Protein AF-A0A1C5R276-F1 (afdb_monomer_lite)

Secondary structure (DSSP, 8-state):
----EEEESTTS-SS--TTS---HHHHHHHHHHHHHHHHHHHHHTT-EEEEEE--TTT-SS--SHHHHHHHHHHHT-TTEEEEE-HHHHHHH-S-HHHHHHHHGGGEEE------S-----

Foldseek 3Di:
DLAAEDEDQQLDDPQDDPPDDDDLVVSLVVSLVVLLVVLVVSVVSNHAYANEAAAPNRDDHHQALVSQVVSQVSSPHLRYAHEYEPVSCVHRPPDSVVSCVVRVVRYPDYPDDDDPDDDDD

Structure (mmCIF, N/CA/C/O backbone):
data_AF-A0A1C5R276-F1
#
_entry.id   AF-A0A1C5R276-F1
#
loop_
_atom_site.group_PDB
_atom_site.id
_atom_site.type_symbol
_atom_site.label_atom_id
_atom_site.label_alt_id
_atom_site.label_comp_id
_atom_site.label_asym_id
_atom_site.label_entity_id
_atom_site.label_seq_id
_atom_site.pdbx_PDB_ins_code
_atom_site.Cartn_x
_atom_site.Cartn_y
_atom_site.Cartn_z
_atom_site.occupancy
_atom_site.B_iso_or_equiv
_atom_site.auth_seq_id
_atom_site.auth_comp_id
_atom_site.auth_asym_id
_atom_site.auth_atom_id
_atom_site.pdbx_PDB_model_num
ATOM 1 N N . MET A 1 1 ? -17.891 -16.646 13.443 1.00 60.53 1 MET A N 1
ATOM 2 C CA . MET A 1 1 ? -16.466 -16.246 13.494 1.00 60.53 1 MET A CA 1
ATOM 3 C C . MET A 1 1 ? -16.422 -14.725 13.401 1.00 60.53 1 MET A C 1
ATOM 5 O O . MET A 1 1 ? -17.119 -14.197 12.547 1.00 60.53 1 MET A O 1
ATOM 9 N N . ASN A 1 2 ? -15.706 -14.030 14.290 1.00 87.62 2 ASN A N 1
ATOM 10 C CA . ASN A 1 2 ? -15.606 -12.562 14.303 1.00 87.62 2 ASN A CA 1
ATOM 11 C C . ASN A 1 2 ? -14.229 -12.148 13.757 1.00 87.62 2 ASN A C 1
ATOM 13 O O . ASN A 1 2 ? -13.270 -12.051 14.519 1.00 87.62 2 ASN A O 1
ATOM 17 N N . ILE A 1 3 ? -14.108 -12.026 12.432 1.00 91.56 3 ILE A N 1
ATOM 18 C CA . ILE A 1 3 ? -12.838 -11.713 11.759 1.00 91.56 3 ILE A CA 1
ATOM 19 C C . ILE A 1 3 ? -12.663 -10.195 11.707 1.00 91.56 3 ILE A C 1
ATOM 21 O O . ILE A 1 3 ? -13.559 -9.484 11.264 1.00 91.56 3 ILE A O 1
ATOM 25 N N . LYS A 1 4 ? -11.497 -9.717 12.152 1.00 92.62 4 LYS A N 1
ATOM 26 C CA . LYS A 1 4 ? -11.187 -8.285 12.305 1.00 92.62 4 LYS A CA 1
ATOM 27 C C . LYS A 1 4 ? -10.006 -7.806 11.461 1.00 92.62 4 LYS A C 1
ATOM 29 O O . LYS A 1 4 ? -9.714 -6.617 11.425 1.00 92.62 4 LYS A O 1
ATOM 34 N N . PHE A 1 5 ? -9.358 -8.720 10.746 1.00 93.06 5 PHE A N 1
ATOM 35 C CA . PHE A 1 5 ? -8.245 -8.420 9.857 1.00 93.06 5 PHE A CA 1
ATOM 36 C C . PHE A 1 5 ? -8.408 -9.178 8.540 1.00 93.06 5 PHE A C 1
ATOM 38 O O . PHE A 1 5 ? -8.622 -10.391 8.548 1.00 93.06 5 PHE A O 1
ATOM 45 N N . LEU A 1 6 ? -8.289 -8.465 7.422 1.00 94.00 6 LEU A N 1
ATOM 46 C CA . LEU A 1 6 ? -8.256 -9.025 6.075 1.00 94.00 6 LEU A CA 1
ATOM 47 C C . LEU A 1 6 ? -6.952 -8.592 5.404 1.00 94.00 6 LEU A C 1
ATOM 49 O O . LEU A 1 6 ? -6.691 -7.399 5.290 1.00 94.00 6 LEU A O 1
ATOM 53 N N . GLY A 1 7 ? -6.141 -9.550 4.964 1.00 94.69 7 GLY A N 1
ATOM 54 C CA . GLY A 1 7 ? -4.830 -9.297 4.368 1.00 94.69 7 GLY A CA 1
ATOM 55 C C . GLY A 1 7 ? -4.708 -9.839 2.947 1.00 94.69 7 GLY A C 1
ATOM 56 O O . GLY A 1 7 ? -5.394 -10.799 2.597 1.00 94.69 7 GLY A O 1
ATOM 57 N N . GLY A 1 8 ? -3.831 -9.225 2.152 1.00 94.94 8 GLY A N 1
ATOM 58 C CA . GLY A 1 8 ? -3.431 -9.716 0.832 1.00 94.94 8 GLY A CA 1
ATOM 59 C C . GLY A 1 8 ? -3.200 -8.601 -0.188 1.00 94.94 8 GLY A C 1
ATOM 60 O O . GLY A 1 8 ? -3.134 -7.415 0.152 1.00 94.94 8 GLY A O 1
ATOM 61 N N . ALA A 1 9 ? -3.158 -8.972 -1.469 1.00 95.94 9 ALA A N 1
ATOM 62 C CA . ALA A 1 9 ? -3.075 -8.060 -2.616 1.00 95.94 9 ALA A CA 1
ATOM 63 C C . ALA A 1 9 ? -4.390 -7.291 -2.890 1.00 95.94 9 ALA A C 1
ATOM 65 O O . ALA A 1 9 ? -4.825 -7.169 -4.034 1.00 95.94 9 ALA A O 1
ATOM 66 N N . LEU A 1 10 ? -5.047 -6.775 -1.846 1.00 96.50 10 LEU A N 1
ATOM 67 C CA . LEU A 1 10 ? -6.405 -6.207 -1.891 1.00 96.50 10 LEU A CA 1
ATOM 68 C C . LEU A 1 10 ? -6.541 -4.978 -2.808 1.00 96.50 10 LEU A C 1
ATOM 70 O O . LEU A 1 10 ? -7.637 -4.638 -3.244 1.00 96.50 10 LEU A O 1
ATOM 74 N N . TYR A 1 11 ? -5.425 -4.311 -3.100 1.00 96.06 11 TYR A N 1
ATOM 75 C CA . TYR A 1 11 ? -5.323 -3.177 -4.021 1.00 96.06 11 TYR A CA 1
ATOM 76 C C . TYR A 1 11 ? -5.327 -3.591 -5.502 1.00 96.06 11 TYR A C 1
ATOM 78 O O . TYR A 1 11 ? -5.363 -2.724 -6.374 1.00 96.06 11 TYR A O 1
ATOM 86 N N . SER A 1 12 ? -5.272 -4.891 -5.796 1.00 94.56 12 SER A N 1
ATOM 87 C CA . SER A 1 12 ? -5.251 -5.439 -7.151 1.00 94.56 12 SER A CA 1
ATOM 88 C C . SER A 1 12 ? -5.952 -6.807 -7.195 1.00 94.56 12 SER A C 1
ATOM 90 O O . SER A 1 12 ? -7.064 -6.943 -6.687 1.00 94.56 12 SER A O 1
ATOM 92 N N . TYR A 1 13 ? -5.336 -7.804 -7.828 1.00 94.69 13 TYR A N 1
ATOM 93 C CA . TYR A 1 13 ? -5.811 -9.179 -7.907 1.00 94.69 13 TYR A CA 1
ATOM 94 C C . TYR A 1 13 ? -4.617 -10.140 -7.953 1.00 94.69 13 TYR A C 1
ATOM 96 O O . TYR A 1 13 ? -3.492 -9.732 -8.240 1.00 94.69 13 TYR A O 1
ATOM 104 N N . TRP A 1 14 ? -4.868 -11.418 -7.678 1.00 94.44 14 TRP A N 1
ATOM 105 C CA . TRP A 1 14 ? -3.862 -12.476 -7.740 1.00 94.44 14 TRP A CA 1
ATOM 106 C C . TRP A 1 14 ? -4.519 -13.788 -8.211 1.00 94.44 14 TRP A C 1
ATOM 108 O O . TRP A 1 14 ? -5.637 -14.075 -7.769 1.00 94.44 14 TRP A O 1
ATOM 118 N N . PRO A 1 15 ? -3.869 -14.592 -9.076 1.00 94.12 15 PRO A N 1
ATOM 119 C CA . PRO A 1 15 ? -2.561 -14.358 -9.695 1.00 94.12 15 PRO A CA 1
ATOM 120 C C . PRO A 1 15 ? -2.617 -13.294 -10.799 1.00 94.12 15 PRO A C 1
ATOM 122 O O . PRO A 1 15 ? -3.622 -13.158 -11.495 1.00 94.12 15 PRO A O 1
ATOM 125 N N . LEU A 1 16 ? -1.526 -12.544 -10.955 1.00 91.00 16 LEU A N 1
ATOM 126 C CA . LEU A 1 16 ? -1.384 -11.512 -11.979 1.00 91.00 16 LEU A CA 1
ATOM 127 C C . LEU A 1 16 ? -1.023 -12.132 -13.341 1.00 91.00 16 LEU A C 1
ATOM 129 O O . LEU A 1 16 ? -0.089 -12.928 -13.431 1.00 91.00 16 LEU A O 1
ATOM 133 N N . ASP A 1 17 ? -1.694 -11.712 -14.417 1.00 91.44 17 ASP A N 1
ATOM 134 C CA . ASP A 1 17 ? -1.234 -12.020 -15.777 1.00 91.44 17 ASP A CA 1
ATOM 135 C C . ASP A 1 17 ? -0.141 -11.032 -16.204 1.00 91.44 17 ASP A C 1
ATOM 137 O O . ASP A 1 17 ? -0.383 -9.840 -16.418 1.00 91.44 17 ASP A O 1
ATOM 141 N N . MET A 1 18 ? 1.078 -11.545 -16.345 1.00 83.75 18 MET A N 1
ATOM 142 C CA . MET A 1 18 ? 2.262 -10.757 -16.689 1.00 83.75 18 MET A CA 1
ATOM 143 C C . MET A 1 18 ? 2.307 -10.318 -18.159 1.00 83.75 18 MET A C 1
ATOM 145 O O . MET A 1 18 ? 3.146 -9.485 -18.506 1.00 83.75 18 MET A O 1
ATOM 149 N N . ASN A 1 19 ? 1.420 -10.847 -19.010 1.00 90.31 19 ASN A N 1
ATOM 150 C CA . ASN A 1 19 ? 1.364 -10.515 -20.435 1.00 90.31 19 ASN A CA 1
ATOM 151 C C . ASN A 1 19 ? 0.434 -9.337 -20.746 1.00 90.31 19 ASN A C 1
ATOM 153 O O . ASN A 1 19 ? 0.471 -8.802 -21.855 1.00 90.31 19 ASN A O 1
ATOM 157 N N . MET A 1 20 ? -0.407 -8.924 -19.795 1.00 88.00 20 MET A N 1
ATOM 158 C CA . MET A 1 20 ? -1.304 -7.792 -20.006 1.00 88.00 20 MET A CA 1
ATOM 159 C C . MET A 1 20 ? -0.545 -6.453 -19.982 1.00 88.00 20 MET A C 1
ATOM 161 O O . MET A 1 20 ? 0.455 -6.315 -19.270 1.00 88.00 20 MET A O 1
ATOM 165 N N . PRO A 1 21 ? -1.016 -5.430 -20.723 1.00 90.06 21 PRO A N 1
ATOM 166 C CA . PRO A 1 21 ? -0.518 -4.067 -20.578 1.00 90.06 21 PRO A CA 1
ATOM 167 C C . PRO A 1 21 ? -0.670 -3.588 -19.131 1.00 90.06 21 PRO A C 1
ATOM 169 O O . PRO A 1 21 ? -1.714 -3.782 -18.512 1.00 90.06 21 PRO A O 1
ATOM 172 N N . ARG A 1 22 ? 0.371 -2.945 -18.594 1.00 91.44 22 ARG A N 1
ATOM 173 C CA . ARG A 1 22 ? 0.412 -2.468 -17.204 1.00 91.44 22 ARG A CA 1
ATOM 174 C C . ARG A 1 22 ? 0.647 -0.969 -17.180 1.00 91.44 22 ARG A C 1
ATOM 176 O O . ARG A 1 22 ? 1.594 -0.496 -17.807 1.00 91.44 22 ARG A O 1
ATOM 183 N N . ASN A 1 23 ? -0.159 -0.240 -16.412 1.00 95.38 23 ASN A N 1
ATOM 184 C CA . ASN A 1 23 ? 0.068 1.175 -16.148 1.00 95.38 23 ASN A CA 1
ATOM 185 C C . ASN A 1 23 ? 0.112 1.406 -14.639 1.00 95.38 23 ASN A C 1
ATOM 187 O O . ASN A 1 23 ? -0.860 1.835 -14.022 1.00 95.38 23 ASN A O 1
ATOM 191 N N . LYS A 1 24 ? 1.289 1.152 -14.051 1.00 95.31 24 LYS A N 1
ATOM 192 C CA . LYS A 1 24 ? 1.519 1.238 -12.601 1.00 95.31 24 LYS A CA 1
ATOM 193 C C . LYS A 1 24 ? 0.930 2.502 -11.979 1.00 95.31 24 LYS A C 1
ATOM 195 O O . LYS A 1 24 ? 0.287 2.416 -10.940 1.00 95.31 24 LYS A O 1
ATOM 200 N N . LYS A 1 25 ? 1.130 3.662 -12.609 1.00 96.50 25 LYS A N 1
ATOM 201 C CA . LYS A 1 25 ? 0.664 4.942 -12.071 1.00 96.50 25 LYS A CA 1
ATOM 202 C C . LYS A 1 25 ? -0.864 4.995 -11.995 1.00 96.50 25 LYS A C 1
ATOM 204 O O . LYS A 1 25 ? -1.408 5.228 -10.920 1.00 96.50 25 LYS A O 1
ATOM 209 N N . GLU A 1 26 ? -1.544 4.747 -13.112 1.00 97.25 26 GLU A N 1
ATOM 210 C CA . GLU A 1 26 ? -3.012 4.791 -13.169 1.00 97.25 26 GLU A CA 1
ATOM 211 C C . GLU A 1 26 ? -3.654 3.707 -12.300 1.00 97.25 26 GLU A C 1
ATOM 213 O O . GLU A 1 26 ? -4.668 3.946 -11.640 1.00 97.25 26 GLU A O 1
ATOM 218 N N . ASP A 1 27 ? -3.055 2.518 -12.265 1.00 97.12 27 ASP A N 1
ATOM 219 C CA . ASP A 1 27 ? -3.548 1.403 -11.466 1.00 97.12 27 ASP A CA 1
ATOM 220 C C . ASP A 1 27 ? -3.417 1.687 -9.966 1.00 97.12 27 ASP A C 1
ATOM 222 O O . ASP A 1 27 ? -4.364 1.445 -9.215 1.00 97.12 27 ASP A O 1
ATOM 226 N N . VAL A 1 28 ? -2.306 2.291 -9.528 1.00 97.94 28 VAL A N 1
ATOM 227 C CA . VAL A 1 28 ? -2.125 2.731 -8.136 1.00 97.94 28 VAL A CA 1
ATOM 228 C C . VAL A 1 28 ? -3.118 3.837 -7.773 1.00 97.94 28 VAL A C 1
ATOM 230 O O . VAL A 1 28 ? -3.764 3.751 -6.729 1.00 97.94 28 VAL A O 1
ATOM 233 N N . GLU A 1 29 ? -3.314 4.839 -8.632 1.00 98.12 29 GLU A N 1
ATOM 234 C CA . GLU A 1 29 ? -4.294 5.913 -8.401 1.00 98.12 29 GLU A CA 1
ATOM 235 C C . GLU A 1 29 ? -5.725 5.362 -8.269 1.00 98.12 29 GLU A C 1
ATOM 237 O O . GLU A 1 29 ? -6.478 5.736 -7.358 1.00 98.12 29 GLU A O 1
ATOM 242 N N . ARG A 1 30 ? -6.094 4.413 -9.137 1.00 98.12 30 ARG A N 1
ATOM 243 C CA . ARG A 1 30 ? -7.380 3.707 -9.084 1.00 98.12 30 ARG A CA 1
ATOM 244 C C . ARG A 1 30 ? -7.520 2.882 -7.806 1.00 98.12 30 ARG A C 1
ATOM 246 O O . ARG A 1 30 ? -8.576 2.930 -7.168 1.00 98.12 30 ARG A O 1
ATOM 253 N N . ALA A 1 31 ? -6.473 2.169 -7.402 1.00 98.06 31 ALA A N 1
ATOM 254 C CA . ALA A 1 31 ? -6.469 1.391 -6.173 1.00 98.06 31 ALA A CA 1
ATOM 255 C C . ALA A 1 31 ? -6.623 2.273 -4.926 1.00 98.06 31 ALA A C 1
ATOM 257 O O . ALA A 1 31 ? -7.462 1.968 -4.082 1.00 98.06 31 ALA A O 1
ATOM 258 N N . ILE A 1 32 ? -5.921 3.409 -4.840 1.00 98.44 32 ILE A N 1
ATOM 259 C CA . ILE A 1 32 ? -6.068 4.376 -3.736 1.00 98.44 32 ILE A CA 1
ATOM 260 C C . ILE A 1 32 ? -7.517 4.866 -3.636 1.00 98.44 32 ILE A C 1
ATOM 262 O O . ILE A 1 32 ? -8.108 4.865 -2.552 1.00 98.44 32 ILE A O 1
ATOM 266 N N . LYS A 1 33 ? -8.122 5.247 -4.770 1.00 98.38 33 LYS A N 1
ATOM 267 C CA . LYS A 1 33 ? -9.523 5.692 -4.825 1.00 98.38 33 LYS A CA 1
ATOM 268 C C . LYS A 1 33 ? -10.480 4.614 -4.309 1.00 98.38 33 LYS A C 1
ATOM 270 O O . LYS A 1 33 ? -11.392 4.920 -3.537 1.00 98.38 33 LYS A O 1
ATOM 275 N N . ASN A 1 34 ? -10.276 3.366 -4.722 1.00 98.00 34 ASN A N 1
ATOM 276 C CA . ASN A 1 34 ? -11.120 2.244 -4.319 1.00 98.00 34 ASN A CA 1
ATOM 277 C C . ASN A 1 34 ? -10.927 1.881 -2.844 1.00 98.00 34 ASN A C 1
ATOM 279 O O . ASN A 1 34 ? -11.916 1.706 -2.134 1.00 98.00 34 ASN A O 1
ATOM 283 N N . MET A 1 35 ? -9.685 1.849 -2.357 1.00 97.75 35 MET A N 1
ATOM 284 C CA . MET A 1 35 ? -9.383 1.574 -0.951 1.00 97.75 35 MET A CA 1
ATOM 285 C C . MET A 1 35 ? -9.947 2.651 -0.025 1.00 97.75 35 MET A C 1
ATOM 287 O O . MET A 1 35 ? -10.491 2.312 1.017 1.00 97.75 35 MET A O 1
ATOM 291 N N . ARG A 1 36 ? -9.942 3.930 -0.428 1.00 97.44 36 ARG A N 1
ATOM 292 C CA . ARG A 1 36 ? -10.599 5.007 0.338 1.00 97.44 36 ARG A CA 1
ATOM 293 C C . ARG A 1 36 ? -12.121 4.847 0.402 1.00 97.44 36 ARG A C 1
ATOM 295 O O . ARG A 1 36 ? -12.759 5.269 1.362 1.00 97.44 36 ARG A O 1
ATOM 302 N N . ARG A 1 37 ? -12.742 4.272 -0.631 1.00 97.31 37 A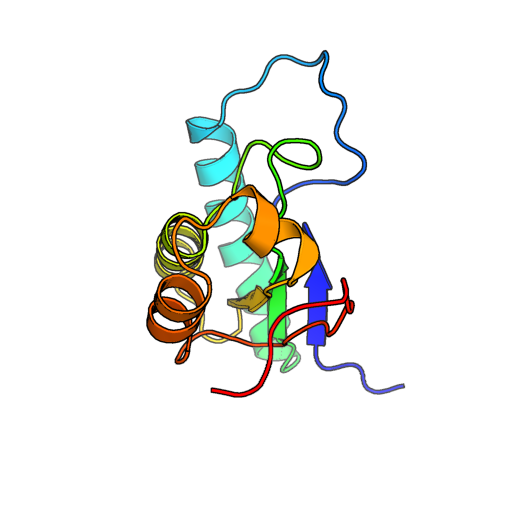RG A N 1
ATOM 303 C CA . ARG A 1 37 ? -14.175 3.945 -0.587 1.00 97.31 37 ARG A CA 1
ATOM 304 C C . ARG A 1 37 ? -14.428 2.760 0.338 1.00 97.31 37 ARG A C 1
ATOM 306 O O . ARG A 1 37 ? -15.366 2.811 1.127 1.00 97.31 37 ARG A O 1
ATOM 313 N N . LEU A 1 38 ? -13.605 1.720 0.227 1.0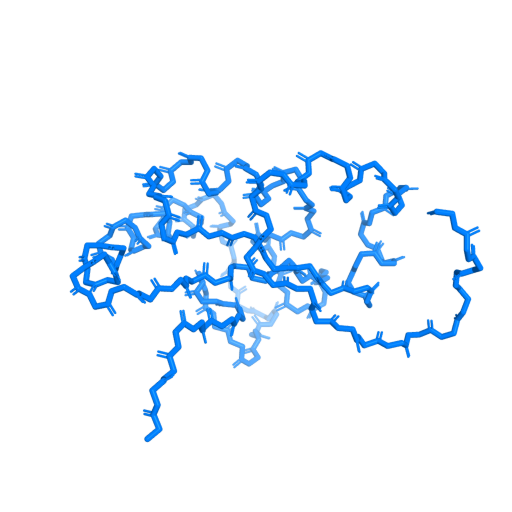0 96.44 38 LEU A N 1
ATOM 314 C CA . LEU A 1 38 ? -13.720 0.512 1.034 1.00 96.44 38 LEU A CA 1
ATOM 315 C C . LEU A 1 38 ? -13.470 0.800 2.520 1.00 96.44 38 LEU A C 1
ATOM 317 O O . LEU A 1 38 ? -14.189 0.267 3.358 1.00 96.44 38 LEU A O 1
ATOM 321 N N . SER A 1 39 ? -12.534 1.699 2.839 1.00 95.31 39 SER A N 1
ATOM 322 C CA . SER A 1 39 ? -12.158 2.015 4.218 1.00 95.31 39 SER A CA 1
ATOM 323 C C . SER A 1 39 ? -13.320 2.541 5.062 1.00 95.31 39 SER A C 1
ATOM 325 O O . SER A 1 39 ? -13.386 2.262 6.250 1.00 95.31 39 SER A O 1
ATOM 327 N N . LYS A 1 40 ? -14.287 3.235 4.450 1.00 96.38 40 LYS A N 1
ATOM 328 C CA . LYS A 1 40 ? -15.502 3.696 5.143 1.00 96.38 40 LYS A CA 1
ATOM 329 C C . LYS A 1 40 ? -16.326 2.529 5.688 1.00 96.38 40 LYS A C 1
ATOM 331 O O . LYS A 1 40 ? -16.799 2.570 6.814 1.00 96.38 40 LYS A O 1
ATOM 336 N N . ILE A 1 41 ? -16.445 1.460 4.898 1.00 95.81 41 ILE A N 1
ATOM 337 C CA . ILE A 1 41 ? -17.161 0.243 5.300 1.00 95.81 41 ILE A CA 1
ATOM 338 C C . ILE A 1 41 ? -16.380 -0.464 6.410 1.00 95.81 41 ILE A C 1
ATOM 340 O O . ILE A 1 41 ? -16.960 -0.976 7.366 1.00 95.81 41 ILE A O 1
ATOM 344 N N . THR A 1 42 ? -15.053 -0.499 6.302 1.00 94.06 42 THR A N 1
ATOM 345 C CA . THR A 1 42 ? -14.226 -1.180 7.299 1.00 94.06 42 THR A CA 1
ATOM 346 C C . THR A 1 42 ? -14.149 -0.418 8.620 1.00 94.06 42 THR A C 1
ATOM 348 O O . THR A 1 42 ? -14.038 -1.046 9.665 1.00 94.06 42 THR A O 1
ATOM 351 N N . GLU A 1 43 ? -14.281 0.909 8.605 1.00 93.19 43 GLU A N 1
ATOM 352 C CA . GLU A 1 43 ? -14.428 1.745 9.803 1.00 93.19 43 GLU A CA 1
ATOM 353 C C . GLU A 1 43 ? -15.726 1.429 10.561 1.00 93.19 43 GLU A C 1
ATOM 355 O O . GLU A 1 43 ? -15.677 1.203 11.768 1.00 93.19 43 GLU A O 1
ATOM 360 N N . GLU A 1 44 ? -16.860 1.313 9.863 1.00 94.69 44 GLU A N 1
ATOM 361 C CA . GLU A 1 44 ? -18.160 0.959 10.464 1.00 94.69 44 GLU A CA 1
ATOM 362 C C . GLU A 1 44 ? -18.166 -0.437 11.105 1.00 94.69 44 GLU A C 1
ATOM 364 O O . GLU A 1 44 ? -18.862 -0.675 12.092 1.00 94.69 44 GLU A O 1
ATOM 369 N N . ASN A 1 45 ? -17.386 -1.366 10.547 1.00 93.44 45 ASN A N 1
ATOM 370 C CA . ASN A 1 45 ? -17.336 -2.762 10.988 1.00 93.44 45 ASN A CA 1
ATOM 371 C C . ASN A 1 45 ? -16.135 -3.072 11.895 1.00 93.44 45 ASN A C 1
ATOM 373 O O . ASN A 1 45 ? -15.986 -4.214 12.349 1.00 93.44 45 ASN A O 1
ATOM 377 N N . ASP A 1 46 ? -15.292 -2.070 12.172 1.00 93.62 46 ASP A N 1
ATOM 378 C CA . ASP A 1 46 ? -14.045 -2.219 12.921 1.00 93.62 46 ASP A CA 1
ATOM 379 C C . ASP A 1 46 ? -13.189 -3.369 12.350 1.00 93.62 46 ASP A C 1
ATOM 381 O O . ASP A 1 46 ? -12.885 -4.355 13.012 1.00 93.62 46 ASP A O 1
ATOM 385 N N . VAL A 1 47 ? -12.892 -3.293 11.052 1.00 94.50 47 VAL A N 1
ATOM 386 C CA . VAL A 1 47 ? -12.060 -4.257 10.321 1.00 94.50 47 VAL A CA 1
ATOM 387 C C . VAL A 1 47 ? -10.834 -3.536 9.783 1.00 94.50 47 VAL A C 1
ATOM 389 O O . VAL A 1 47 ? -10.949 -2.477 9.175 1.00 94.50 47 VAL A O 1
ATOM 392 N N . THR A 1 48 ? -9.661 -4.139 9.940 1.00 94.94 48 THR A N 1
ATOM 393 C CA . THR A 1 48 ? -8.417 -3.636 9.355 1.00 94.94 48 THR A CA 1
ATOM 394 C C . THR A 1 48 ? -8.087 -4.371 8.056 1.00 94.94 48 THR A C 1
ATOM 396 O O . THR A 1 48 ? -8.135 -5.600 7.985 1.00 94.94 48 THR A O 1
ATOM 399 N N . LEU A 1 49 ? -7.700 -3.610 7.035 1.00 95.56 49 LEU A N 1
ATOM 400 C CA . LEU A 1 49 ? -7.198 -4.098 5.756 1.00 95.56 49 LEU A CA 1
ATOM 401 C C . LEU A 1 49 ? -5.670 -4.033 5.732 1.00 95.56 49 LEU A C 1
ATOM 403 O O . LEU A 1 49 ? -5.090 -2.956 5.853 1.00 95.56 49 LEU A O 1
ATOM 407 N N . GLY A 1 50 ? -5.018 -5.176 5.551 1.00 95.50 50 GLY A N 1
ATOM 408 C CA . GLY A 1 50 ? -3.575 -5.291 5.366 1.00 95.50 50 GLY A CA 1
ATOM 409 C C . GLY A 1 50 ? -3.204 -5.353 3.891 1.00 95.50 50 GLY A C 1
ATOM 410 O O . GLY A 1 50 ? -3.415 -6.377 3.246 1.00 95.50 50 GLY A O 1
ATOM 411 N N . MET A 1 51 ? -2.633 -4.272 3.367 1.00 96.06 51 MET A N 1
ATOM 412 C CA . MET A 1 51 ? -2.101 -4.212 2.008 1.00 96.06 51 MET A CA 1
ATOM 413 C C . MET A 1 51 ? -0.770 -4.966 1.962 1.00 96.06 51 MET A C 1
ATOM 415 O O . MET A 1 51 ? 0.229 -4.491 2.508 1.00 96.06 51 MET A O 1
ATOM 419 N N . GLU A 1 52 ? -0.767 -6.151 1.355 1.00 95.94 52 GLU A N 1
ATOM 420 C CA . GLU A 1 52 ? 0.421 -7.002 1.295 1.00 95.94 52 GLU A CA 1
ATOM 421 C C . GLU A 1 52 ? 1.440 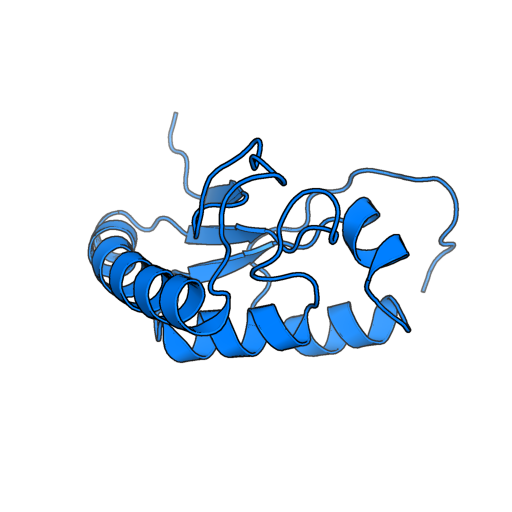-6.490 0.276 1.00 95.94 52 GLU A C 1
ATOM 423 O O . GLU A 1 52 ? 1.117 -6.248 -0.890 1.00 95.94 52 GLU A O 1
ATOM 428 N N . VAL A 1 53 ? 2.681 -6.320 0.729 1.00 94.88 53 VAL A N 1
ATOM 429 C CA . VAL A 1 53 ? 3.818 -5.969 -0.127 1.00 94.88 53 VAL A CA 1
ATOM 430 C C . VAL A 1 53 ? 4.370 -7.246 -0.746 1.00 94.88 53 VAL A C 1
ATOM 432 O O . VAL A 1 53 ? 4.809 -8.140 -0.021 1.00 94.88 53 VAL A O 1
ATOM 435 N N . LEU A 1 54 ? 4.333 -7.328 -2.077 1.00 95.69 54 LEU A N 1
ATOM 436 C CA . LEU A 1 54 ? 4.655 -8.539 -2.832 1.00 95.69 54 LEU A CA 1
ATOM 437 C C . LEU A 1 54 ? 5.889 -8.337 -3.713 1.00 95.69 54 LEU A C 1
ATOM 439 O O . LEU A 1 54 ? 6.219 -7.223 -4.093 1.00 95.69 54 LEU A O 1
ATOM 443 N N . ASN A 1 55 ? 6.566 -9.415 -4.096 1.00 94.88 55 ASN A N 1
ATOM 444 C CA . ASN A 1 55 ? 7.710 -9.316 -5.007 1.00 94.88 55 ASN A CA 1
ATOM 445 C C . ASN A 1 55 ? 7.260 -9.029 -6.455 1.00 94.88 55 ASN A C 1
ATOM 447 O O . ASN A 1 55 ? 6.083 -9.162 -6.808 1.00 94.88 55 ASN A O 1
ATOM 451 N N . CYS A 1 56 ? 8.214 -8.658 -7.305 1.00 94.25 56 CYS A N 1
ATOM 452 C CA . CYS A 1 56 ? 8.009 -8.286 -8.703 1.00 94.25 56 CYS A CA 1
ATOM 453 C C . CYS A 1 56 ? 7.482 -9.421 -9.600 1.00 94.25 56 CYS A C 1
ATOM 455 O O . CYS A 1 56 ? 7.032 -9.154 -10.718 1.00 94.25 56 CYS A O 1
ATOM 457 N N . TYR A 1 57 ? 7.504 -10.672 -9.128 1.00 93.81 57 TYR A N 1
ATOM 458 C CA . TYR A 1 57 ? 6.914 -11.812 -9.836 1.00 93.81 57 TYR A CA 1
ATOM 459 C C . TYR A 1 57 ? 5.407 -11.930 -9.598 1.00 93.81 57 TYR A C 1
ATOM 461 O O . TYR A 1 57 ? 4.717 -12.581 -10.379 1.00 93.81 57 TYR A O 1
ATOM 469 N N . GLU A 1 58 ? 4.894 -11.301 -8.540 1.00 94.56 58 GLU A N 1
ATOM 470 C CA . GLU A 1 58 ? 3.500 -11.432 -8.111 1.00 94.56 58 GLU A CA 1
ATOM 471 C C . GLU A 1 58 ? 2.705 -10.135 -8.279 1.00 94.56 58 GLU A C 1
ATOM 473 O O . GLU A 1 58 ? 1.489 -10.172 -8.461 1.00 94.56 58 GLU A O 1
ATOM 478 N N . THR A 1 59 ? 3.375 -8.980 -8.261 1.00 94.81 59 THR A N 1
ATOM 479 C CA . THR A 1 59 ? 2.753 -7.689 -8.561 1.00 94.81 59 THR A CA 1
ATOM 480 C C . THR A 1 59 ? 3.743 -6.707 -9.175 1.00 94.81 59 THR A C 1
ATOM 482 O O . THR A 1 59 ? 4.947 -6.785 -8.947 1.00 94.81 59 THR A O 1
ATOM 485 N N . TYR A 1 60 ? 3.222 -5.719 -9.900 1.00 94.38 60 TYR A N 1
ATOM 486 C CA . TYR A 1 60 ? 3.981 -4.552 -10.366 1.00 94.38 60 TYR A CA 1
ATOM 487 C C . TYR A 1 60 ? 3.663 -3.277 -9.570 1.00 94.38 60 TYR A C 1
ATOM 489 O O . TYR A 1 60 ? 4.284 -2.240 -9.806 1.00 94.38 60 TYR A O 1
ATOM 497 N N . MET A 1 61 ? 2.661 -3.308 -8.683 1.00 94.94 61 MET A N 1
ATOM 498 C CA . MET A 1 61 ? 2.109 -2.092 -8.076 1.00 94.94 61 MET A CA 1
ATOM 499 C C . MET A 1 61 ? 2.823 -1.668 -6.793 1.00 94.94 61 MET A C 1
ATOM 501 O O . MET A 1 61 ? 3.085 -0.479 -6.630 1.00 94.94 61 MET A O 1
ATOM 505 N N . MET A 1 62 ? 3.123 -2.606 -5.894 1.00 95.06 62 MET A N 1
ATOM 506 C CA . MET A 1 62 ? 3.657 -2.298 -4.567 1.00 95.06 62 MET A CA 1
ATOM 507 C C . MET A 1 62 ? 4.620 -3.395 -4.115 1.00 95.06 62 MET A C 1
ATOM 509 O O . MET A 1 62 ? 4.195 -4.458 -3.659 1.00 95.06 62 MET A O 1
ATOM 513 N N . ASN A 1 63 ? 5.915 -3.119 -4.268 1.00 95.12 63 ASN A N 1
ATOM 514 C CA . ASN A 1 63 ? 6.986 -4.092 -4.076 1.00 95.12 63 ASN A CA 1
ATOM 515 C C . ASN A 1 63 ? 7.889 -3.775 -2.883 1.00 95.12 63 ASN A C 1
ATOM 517 O O . ASN A 1 63 ? 8.496 -4.676 -2.311 1.00 95.12 63 ASN A O 1
ATOM 521 N N . THR A 1 64 ? 7.927 -2.510 -2.461 1.00 93.19 64 THR A N 1
ATOM 522 C CA . THR A 1 64 ? 8.728 -2.066 -1.313 1.00 93.19 64 THR A CA 1
ATOM 523 C C . THR A 1 64 ? 7.867 -1.501 -0.185 1.00 93.19 64 THR A C 1
ATOM 525 O O . THR A 1 64 ? 6.759 -0.996 -0.387 1.00 93.19 64 THR A O 1
ATOM 528 N N . CYS A 1 65 ? 8.416 -1.504 1.027 1.00 91.00 65 CYS A N 1
ATOM 529 C CA . CYS A 1 65 ? 7.834 -0.866 2.202 1.00 91.00 65 CYS A CA 1
ATOM 530 C C . CYS A 1 65 ? 7.624 0.635 1.977 1.00 91.00 65 CYS A C 1
ATOM 532 O O . CYS A 1 65 ? 6.643 1.189 2.467 1.00 91.00 65 CYS A O 1
ATOM 534 N N . SER A 1 66 ? 8.523 1.298 1.238 1.00 91.06 66 SER A N 1
ATOM 535 C CA . SER A 1 66 ? 8.391 2.727 0.929 1.00 91.06 66 SER A CA 1
ATOM 536 C C . SER A 1 66 ? 7.151 2.995 0.079 1.00 91.06 66 SER A C 1
ATOM 538 O O . SER A 1 66 ? 6.341 3.846 0.439 1.00 91.06 66 SER A O 1
ATOM 540 N N . GLU A 1 67 ? 6.956 2.224 -0.994 1.00 94.62 67 GLU A N 1
ATOM 541 C CA . GLU A 1 67 ? 5.759 2.332 -1.838 1.00 94.62 67 GLU A CA 1
ATOM 542 C C . GLU A 1 67 ? 4.485 2.051 -1.035 1.00 94.62 67 GLU A C 1
ATOM 544 O O . GLU A 1 67 ? 3.485 2.752 -1.189 1.00 94.62 67 GLU A O 1
ATOM 549 N N . ALA A 1 68 ? 4.529 1.073 -0.128 1.00 94.56 68 ALA A N 1
ATOM 550 C CA . ALA A 1 68 ? 3.400 0.757 0.738 1.00 94.56 68 ALA A CA 1
ATOM 551 C C . ALA A 1 68 ? 3.057 1.886 1.712 1.00 94.56 68 ALA A C 1
ATOM 553 O O . ALA A 1 68 ? 1.882 2.197 1.902 1.00 94.56 68 ALA A O 1
ATOM 554 N N . ILE A 1 69 ? 4.065 2.539 2.298 1.00 92.31 69 ILE A N 1
ATOM 555 C CA . ILE A 1 69 ? 3.880 3.714 3.158 1.00 92.31 69 ILE A CA 1
ATOM 556 C C . ILE A 1 69 ? 3.206 4.846 2.382 1.00 92.31 69 ILE A C 1
ATOM 558 O O . ILE A 1 69 ? 2.264 5.457 2.895 1.00 92.31 69 ILE A O 1
ATOM 562 N N . ASP A 1 70 ? 3.662 5.119 1.163 1.00 95.38 70 ASP A N 1
ATOM 563 C CA . ASP A 1 70 ? 3.085 6.167 0.323 1.00 95.38 70 ASP A CA 1
ATOM 564 C C . ASP A 1 70 ? 1.642 5.828 -0.074 1.00 95.38 70 ASP A C 1
ATOM 566 O O . ASP A 1 70 ? 0.755 6.680 0.031 1.00 95.38 70 ASP A O 1
ATOM 570 N N . PHE A 1 71 ? 1.373 4.563 -0.412 1.00 97.06 71 PHE A N 1
ATOM 571 C CA . PHE A 1 71 ? 0.033 4.070 -0.720 1.00 97.06 71 PHE A CA 1
ATOM 572 C C . PHE A 1 71 ? -0.937 4.257 0.455 1.00 97.06 71 PHE A C 1
ATOM 574 O O . PHE A 1 71 ? -1.978 4.902 0.303 1.00 97.06 71 PHE A O 1
ATOM 581 N N . VAL A 1 72 ? -0.610 3.748 1.651 1.00 95.12 72 VAL A N 1
ATOM 582 C CA . VAL A 1 72 ? -1.526 3.830 2.807 1.00 95.12 72 VAL A CA 1
ATOM 583 C C . VAL A 1 72 ? -1.723 5.271 3.287 1.00 95.12 72 VAL A C 1
ATOM 585 O O . VAL A 1 72 ? -2.829 5.646 3.686 1.00 95.12 72 VAL A O 1
ATOM 588 N N . LYS A 1 73 ? -0.691 6.125 3.185 1.00 94.69 73 LYS A N 1
ATOM 589 C CA . LYS A 1 73 ? -0.821 7.569 3.444 1.00 94.69 73 LYS A CA 1
ATOM 590 C C . LYS A 1 73 ? -1.792 8.225 2.467 1.00 94.69 73 LYS A C 1
ATOM 592 O O . LYS A 1 73 ? -2.623 9.025 2.897 1.00 94.69 73 LYS A O 1
ATOM 597 N N . ALA A 1 74 ? -1.710 7.878 1.183 1.00 97.00 74 ALA A N 1
ATOM 598 C CA . ALA A 1 74 ? -2.587 8.424 0.156 1.00 97.00 74 ALA A CA 1
ATOM 599 C C . ALA A 1 74 ? -4.046 7.965 0.318 1.00 97.00 74 ALA A C 1
ATOM 601 O O . ALA A 1 74 ? -4.966 8.734 0.028 1.00 97.00 74 ALA A O 1
ATOM 602 N N . VAL A 1 75 ? -4.289 6.750 0.822 1.00 96.94 75 VAL A N 1
ATOM 603 C CA . VAL A 1 75 ? -5.649 6.277 1.142 1.00 96.94 75 VAL A CA 1
ATOM 604 C C . VAL A 1 75 ? -6.287 7.122 2.248 1.00 96.94 75 VAL A C 1
ATOM 606 O O . VAL A 1 75 ? -7.457 7.487 2.113 1.00 96.94 75 VAL A O 1
ATOM 609 N N . HIS A 1 76 ? -5.498 7.520 3.253 1.00 95.06 76 HIS A N 1
ATOM 610 C CA . HIS A 1 76 ? -5.908 8.388 4.363 1.00 95.06 76 HIS A CA 1
ATOM 611 C C . HIS A 1 76 ? -7.010 7.775 5.252 1.00 95.06 76 HIS A C 1
ATOM 613 O O . HIS A 1 76 ? -8.038 8.394 5.505 1.00 95.06 76 HIS A O 1
ATOM 619 N N . SER A 1 77 ? -6.788 6.548 5.736 1.00 92.19 77 SER A N 1
ATOM 620 C CA . SER A 1 77 ? -7.650 5.883 6.729 1.00 92.19 77 SER A CA 1
ATOM 621 C C . SER A 1 77 ? -6.810 5.142 7.772 1.00 92.19 77 SER A C 1
ATOM 623 O O . SER A 1 77 ? -5.717 4.662 7.470 1.00 92.19 77 SER A O 1
ATOM 625 N N . SER A 1 78 ? -7.313 5.050 9.006 1.00 90.62 78 SER A N 1
ATOM 626 C CA . SER A 1 78 ? -6.705 4.261 10.086 1.00 90.62 78 SER A CA 1
ATOM 627 C C . SER A 1 78 ? -6.927 2.754 9.931 1.00 90.62 78 SER A C 1
ATOM 629 O O . SER A 1 78 ? -6.187 1.979 10.532 1.00 90.62 78 SER A O 1
ATOM 631 N N . GLN A 1 79 ? -7.907 2.340 9.118 1.00 93.69 79 GLN A N 1
ATOM 632 C CA . GLN A 1 79 ? -8.227 0.931 8.880 1.00 93.69 79 GLN A CA 1
ATOM 633 C C . GLN A 1 79 ? -7.467 0.319 7.699 1.00 93.69 79 GLN A C 1
ATOM 635 O O . GLN A 1 79 ? -7.638 -0.861 7.413 1.00 93.69 79 GLN A O 1
ATOM 640 N N . VAL A 1 80 ? -6.617 1.087 7.012 1.00 95.38 80 VAL A N 1
ATOM 641 C CA . VAL A 1 80 ? -5.786 0.589 5.909 1.00 95.38 80 VAL A CA 1
ATOM 642 C C . VAL A 1 80 ? -4.324 0.627 6.331 1.00 95.38 80 VAL A C 1
ATOM 644 O O . VAL A 1 80 ? -3.734 1.691 6.505 1.00 95.38 80 VAL A O 1
ATOM 647 N N . ASN A 1 81 ? -3.753 -0.559 6.503 1.00 94.94 81 ASN A N 1
ATOM 648 C CA . ASN A 1 81 ? -2.424 -0.792 7.048 1.00 94.94 81 ASN A CA 1
ATOM 649 C C . ASN A 1 81 ? -1.570 -1.624 6.087 1.00 94.94 81 ASN A C 1
ATOM 651 O O . ASN A 1 81 ? -2.043 -2.127 5.070 1.00 94.94 81 ASN A O 1
ATOM 655 N N . ILE A 1 82 ? -0.289 -1.759 6.416 1.00 93.25 82 ILE A N 1
ATOM 656 C CA . ILE A 1 82 ? 0.694 -2.520 5.644 1.00 93.25 82 ILE A CA 1
ATOM 657 C C . ILE A 1 82 ? 0.773 -3.944 6.201 1.00 93.25 82 ILE A C 1
ATOM 659 O O . ILE A 1 82 ? 0.735 -4.153 7.419 1.00 93.25 82 ILE A O 1
ATOM 663 N N . MET A 1 83 ? 0.902 -4.917 5.302 1.00 92.62 83 MET A N 1
ATOM 664 C CA . MET A 1 83 ? 1.189 -6.313 5.612 1.00 92.62 83 MET A CA 1
ATOM 665 C C . MET A 1 83 ? 2.502 -6.711 4.932 1.00 92.62 83 MET A C 1
ATOM 667 O O . MET A 1 83 ? 2.662 -6.544 3.726 1.00 92.62 83 MET A O 1
ATOM 671 N N . LEU A 1 84 ? 3.462 -7.197 5.719 1.00 89.81 84 LEU A N 1
ATOM 672 C CA . LEU A 1 84 ? 4.803 -7.528 5.234 1.00 89.81 84 LEU A CA 1
ATOM 673 C C . LEU A 1 84 ? 5.055 -9.029 5.299 1.00 89.81 84 LEU A C 1
ATOM 675 O O . LEU A 1 84 ? 4.990 -9.615 6.377 1.00 89.81 84 LEU A O 1
ATOM 679 N N . GLY A 1 85 ? 5.397 -9.625 4.158 1.00 86.00 85 GLY A N 1
ATOM 680 C CA . GLY A 1 85 ? 5.866 -11.004 4.070 1.00 86.00 85 GLY A CA 1
ATOM 681 C C . GLY A 1 85 ? 7.382 -11.066 3.899 1.00 86.00 85 GLY A C 1
ATOM 682 O O . GLY A 1 85 ? 7.941 -10.478 2.973 1.00 86.00 85 GLY A O 1
ATOM 683 N N . THR A 1 86 ? 8.056 -11.831 4.758 1.00 82.69 86 THR A N 1
ATOM 684 C CA . THR A 1 86 ? 9.517 -12.036 4.729 1.00 82.69 86 THR A CA 1
ATOM 685 C C . THR A 1 86 ? 10.037 -12.546 3.388 1.00 82.69 86 THR A C 1
ATOM 687 O O . THR A 1 86 ? 11.125 -12.160 2.968 1.00 82.69 86 THR A O 1
ATOM 690 N N . PHE A 1 87 ? 9.257 -13.385 2.703 1.00 88.56 87 PHE A N 1
ATOM 691 C CA . PHE A 1 87 ? 9.602 -13.907 1.383 1.00 88.56 87 PHE A CA 1
ATOM 692 C C . PHE A 1 87 ? 9.756 -12.790 0.342 1.00 88.56 87 PHE A C 1
ATOM 694 O O . PHE A 1 87 ? 10.770 -12.737 -0.351 1.00 88.56 87 PHE A O 1
ATOM 701 N N . HIS A 1 88 ? 8.795 -11.868 0.273 1.00 92.00 88 HIS A N 1
ATOM 702 C CA . HIS A 1 88 ? 8.840 -10.752 -0.670 1.00 92.00 88 HIS A CA 1
ATOM 703 C C . HIS A 1 88 ? 9.926 -9.745 -0.287 1.00 92.00 88 HIS A C 1
ATOM 705 O O . HIS A 1 88 ? 10.707 -9.326 -1.139 1.00 92.00 88 HIS A O 1
ATOM 711 N N . MET A 1 89 ? 10.042 -9.429 1.010 1.00 86.19 89 MET A N 1
ATOM 712 C CA . MET A 1 89 ? 11.076 -8.516 1.509 1.00 86.19 89 MET A CA 1
ATOM 713 C C . MET A 1 89 ? 12.487 -9.000 1.174 1.00 86.19 89 MET A C 1
ATOM 715 O O . MET A 1 89 ? 13.347 -8.189 0.863 1.00 86.19 89 MET A O 1
ATOM 719 N N . ASN A 1 90 ? 12.738 -10.310 1.210 1.00 89.00 90 ASN A N 1
ATOM 720 C CA . ASN A 1 90 ? 14.049 -10.859 0.869 1.00 89.00 90 ASN A CA 1
ATOM 721 C C . ASN A 1 90 ? 14.461 -10.597 -0.593 1.00 89.00 90 ASN A C 1
ATOM 723 O O . ASN A 1 90 ? 15.648 -10.634 -0.900 1.00 89.00 90 ASN A O 1
ATOM 727 N N . ILE A 1 91 ? 13.496 -10.380 -1.491 1.00 89.44 91 ILE A N 1
ATOM 728 C CA . ILE A 1 91 ? 13.746 -10.127 -2.915 1.00 89.44 91 ILE A CA 1
ATOM 729 C C . ILE A 1 91 ? 13.865 -8.622 -3.180 1.00 89.44 91 ILE A C 1
ATOM 731 O O . ILE A 1 91 ? 14.781 -8.201 -3.878 1.00 89.44 91 ILE A O 1
ATOM 735 N N . GLU A 1 92 ? 12.952 -7.823 -2.622 1.00 90.56 92 GLU A N 1
ATOM 736 C CA . GLU A 1 92 ? 12.782 -6.414 -3.010 1.00 90.56 92 GLU A CA 1
ATOM 737 C C . GLU A 1 92 ? 13.472 -5.410 -2.069 1.00 90.56 92 GLU A C 1
ATOM 739 O O . GLU A 1 92 ? 13.791 -4.293 -2.477 1.00 90.56 92 GLU A O 1
ATOM 744 N N . GLU A 1 93 ? 13.711 -5.765 -0.800 1.00 86.88 93 GLU A N 1
ATOM 745 C CA . GLU A 1 93 ? 14.284 -4.836 0.181 1.00 86.88 93 GLU A CA 1
ATOM 746 C C . GLU A 1 93 ? 15.812 -4.922 0.235 1.00 86.88 93 GLU A C 1
ATOM 748 O O . GLU A 1 93 ? 16.391 -5.956 0.557 1.00 86.88 93 GLU A O 1
ATOM 753 N N . ASN A 1 94 ? 16.485 -3.781 0.059 1.00 77.12 94 ASN A N 1
ATOM 754 C CA . ASN A 1 94 ? 17.948 -3.689 0.179 1.00 77.12 94 ASN A CA 1
ATOM 755 C C . ASN A 1 94 ? 18.464 -4.020 1.592 1.00 77.12 94 ASN A C 1
ATOM 757 O O . ASN A 1 94 ? 19.585 -4.498 1.765 1.00 77.12 94 ASN A O 1
ATOM 761 N N . LYS A 1 95 ? 17.670 -3.701 2.622 1.00 70.56 95 LYS A N 1
ATOM 762 C CA . LYS A 1 95 ? 17.946 -4.020 4.026 1.00 70.56 95 LYS A CA 1
ATOM 763 C C . LYS A 1 95 ? 16.631 -4.324 4.729 1.00 70.56 95 LYS A C 1
ATOM 765 O O . LYS A 1 95 ? 15.818 -3.434 4.967 1.00 70.56 95 LYS A O 1
ATOM 770 N N . TYR A 1 96 ? 16.475 -5.573 5.142 1.00 60.56 96 TYR A N 1
ATOM 771 C CA . TYR A 1 96 ? 15.278 -6.063 5.820 1.00 60.56 96 TYR A CA 1
ATOM 772 C C . TYR A 1 96 ? 14.851 -5.186 7.019 1.00 60.56 96 TYR A C 1
ATOM 774 O O . TYR A 1 96 ? 13.689 -4.792 7.131 1.00 60.56 96 TYR A O 1
ATOM 782 N N . ASN A 1 97 ? 15.809 -4.785 7.868 1.00 61.06 97 ASN A N 1
ATOM 783 C CA . ASN A 1 97 ? 15.518 -3.958 9.044 1.00 61.06 97 ASN A CA 1
ATOM 784 C C . ASN A 1 97 ? 15.051 -2.540 8.700 1.00 61.06 97 ASN A C 1
ATOM 786 O O . ASN A 1 97 ? 14.195 -2.016 9.407 1.00 61.06 97 ASN A O 1
ATOM 790 N N . SER A 1 98 ? 15.551 -1.907 7.632 1.00 62.03 98 SER A N 1
ATOM 791 C CA . SER A 1 98 ? 15.129 -0.534 7.321 1.00 62.03 98 SER A CA 1
ATOM 792 C C . SER A 1 98 ? 13.683 -0.472 6.840 1.00 62.03 98 SER A C 1
ATOM 794 O O . SER A 1 98 ? 12.960 0.432 7.254 1.00 62.03 98 SER A O 1
ATOM 796 N N . GLY A 1 99 ? 13.241 -1.443 6.032 1.00 60.75 99 GLY A N 1
ATOM 797 C CA . GLY A 1 99 ? 11.849 -1.523 5.578 1.00 60.75 99 GLY A CA 1
ATOM 798 C C . GLY A 1 99 ? 10.879 -1.758 6.741 1.00 60.75 99 GLY A C 1
ATOM 799 O O . GLY A 1 99 ? 9.882 -1.044 6.888 1.00 60.75 99 GLY A O 1
ATOM 800 N N . TYR A 1 100 ? 11.226 -2.684 7.642 1.00 67.44 100 TYR A N 1
ATOM 801 C CA . TYR A 1 100 ? 10.458 -2.936 8.863 1.00 67.44 100 TYR A CA 1
ATOM 802 C C . TYR A 1 100 ? 10.411 -1.711 9.790 1.00 67.44 100 TYR A C 1
ATOM 804 O O . TYR A 1 100 ? 9.340 -1.307 10.242 1.00 67.44 100 TYR A O 1
ATOM 812 N N . THR A 1 101 ? 11.554 -1.069 10.062 1.00 68.88 101 THR A N 1
ATOM 813 C CA . THR A 1 101 ? 11.600 0.125 10.920 1.00 68.88 101 THR A CA 1
ATOM 814 C C . THR A 1 101 ? 10.793 1.281 10.328 1.00 68.88 101 THR A C 1
ATOM 816 O O . THR A 1 101 ? 10.048 1.926 11.064 1.00 68.88 101 THR A O 1
ATOM 819 N N . ALA A 1 102 ? 10.889 1.522 9.017 1.00 64.19 102 ALA A N 1
ATOM 820 C CA . ALA A 1 102 ? 10.162 2.601 8.347 1.00 64.19 102 ALA A CA 1
ATOM 821 C C . ALA A 1 102 ? 8.635 2.418 8.402 1.00 64.19 102 ALA A C 1
ATOM 823 O O . ALA A 1 102 ? 7.896 3.398 8.487 1.00 64.19 102 ALA A O 1
ATOM 824 N N . SER A 1 103 ? 8.160 1.171 8.382 1.00 63.41 103 SER A N 1
ATOM 825 C CA . SER A 1 103 ? 6.731 0.835 8.349 1.00 63.41 103 SER A CA 1
ATOM 826 C C . SER A 1 103 ? 6.129 0.522 9.723 1.00 63.41 103 SER A C 1
ATOM 828 O O . SER A 1 103 ? 4.909 0.425 9.834 1.00 63.41 103 SER A O 1
ATOM 830 N N . ARG A 1 104 ? 6.943 0.426 10.786 1.00 71.19 104 ARG A N 1
ATOM 831 C CA . ARG A 1 104 ? 6.564 -0.086 12.118 1.00 71.19 104 ARG A CA 1
ATOM 832 C C . ARG A 1 104 ? 5.263 0.483 12.699 1.00 71.19 104 ARG A C 1
ATOM 834 O O . ARG A 1 104 ? 4.524 -0.250 13.344 1.00 71.19 104 ARG A O 1
ATOM 841 N N . SER A 1 105 ? 4.967 1.766 12.488 1.00 73.25 105 SER A N 1
ATOM 842 C CA . SER A 1 105 ? 3.753 2.418 13.017 1.00 73.25 105 SER A CA 1
ATOM 843 C C . SER A 1 105 ? 2.473 2.131 12.218 1.00 73.25 105 SER A C 1
ATOM 845 O O . SER A 1 105 ? 1.394 2.548 12.634 1.00 73.25 105 SER A O 1
ATOM 847 N N . LYS A 1 106 ? 2.586 1.456 11.068 1.00 70.44 106 LYS A N 1
ATOM 848 C CA . LYS A 1 106 ? 1.505 1.178 10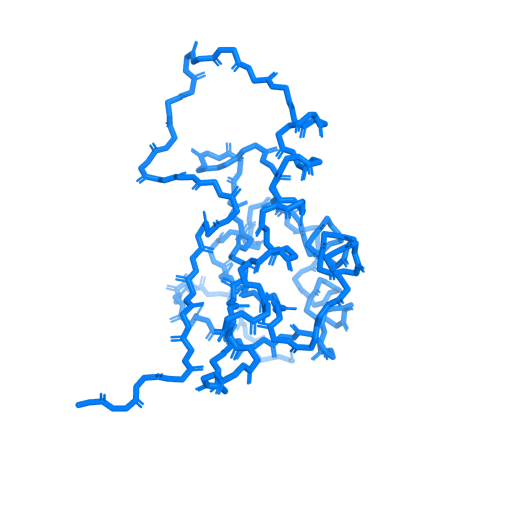.109 1.00 70.44 106 LYS A CA 1
ATOM 849 C C . LYS A 1 106 ? 1.328 -0.313 9.807 1.00 70.44 106 LYS A C 1
ATOM 851 O O . LYS A 1 106 ? 0.567 -0.658 8.908 1.00 70.44 106 LYS A O 1
ATOM 856 N N . ILE A 1 107 ? 2.025 -1.199 10.518 1.00 70.56 107 ILE A N 1
ATOM 857 C CA . ILE A 1 107 ? 1.898 -2.649 10.327 1.00 70.56 107 ILE A CA 1
ATOM 858 C C . ILE A 1 107 ? 0.622 -3.135 11.019 1.00 70.56 107 ILE A C 1
ATOM 860 O O . ILE A 1 107 ? 0.482 -3.000 12.232 1.00 70.56 107 ILE A O 1
ATOM 864 N N . GLY A 1 108 ? -0.296 -3.707 10.236 1.00 57.28 108 GLY A N 1
ATOM 865 C CA . GLY A 1 108 ? -1.552 -4.284 10.732 1.00 57.28 108 GLY A CA 1
ATOM 866 C C . GLY A 1 108 ? -1.468 -5.792 10.997 1.00 57.28 108 GLY A C 1
ATOM 867 O O . GLY A 1 108 ? -2.170 -6.297 11.866 1.00 57.28 108 GLY A O 1
ATOM 868 N N . ALA A 1 109 ? -0.588 -6.502 10.282 1.00 58.62 109 ALA A N 1
ATOM 869 C CA . ALA A 1 109 ? -0.223 -7.894 10.552 1.00 58.62 109 ALA A CA 1
ATOM 870 C C . ALA A 1 109 ? 1.131 -8.249 9.919 1.00 58.62 109 ALA A C 1
ATOM 872 O O . ALA A 1 109 ? 1.515 -7.692 8.888 1.00 58.62 109 ALA A O 1
ATOM 873 N N . PHE A 1 110 ? 1.830 -9.211 10.525 1.00 51.38 110 PHE A N 1
ATOM 874 C CA . PHE A 1 110 ? 3.118 -9.729 10.063 1.00 51.38 110 PHE A CA 1
ATOM 875 C C . PHE A 1 110 ? 2.997 -11.234 9.744 1.00 51.38 110 PHE A C 1
ATOM 877 O O . PHE A 1 110 ? 3.125 -12.058 10.655 1.00 51.38 110 PHE A O 1
ATOM 884 N N . PRO A 1 111 ? 2.674 -11.632 8.498 1.00 47.88 111 PRO A N 1
ATOM 885 C CA . PRO A 1 111 ? 2.638 -13.038 8.098 1.00 47.88 111 PRO A CA 1
ATOM 886 C C . PRO A 1 111 ? 4.042 -13.662 8.152 1.00 47.88 111 PRO A C 1
ATOM 888 O O . PRO A 1 111 ? 4.921 -13.386 7.338 1.00 47.88 111 PRO A O 1
ATOM 891 N N . TYR A 1 112 ? 4.258 -14.530 9.139 1.00 37.34 112 TYR A N 1
ATOM 892 C CA . TYR A 1 112 ? 5.517 -15.238 9.351 1.00 37.34 112 TYR A CA 1
ATOM 893 C C . TYR A 1 112 ? 5.624 -16.445 8.401 1.00 37.34 112 TYR A C 1
ATOM 895 O O . TYR A 1 112 ? 5.305 -17.568 8.785 1.00 37.34 112 TYR A O 1
ATOM 903 N N . TRP A 1 113 ? 6.095 -16.246 7.169 1.00 27.59 113 TRP A N 1
ATOM 904 C CA . TRP A 1 113 ? 6.468 -17.355 6.279 1.00 27.59 113 TRP A CA 1
ATOM 905 C C . TRP A 1 113 ? 7.996 -17.500 6.261 1.00 27.59 113 TRP A C 1
ATOM 907 O O . TRP A 1 113 ? 8.702 -16.827 5.512 1.00 27.59 113 TRP A O 1
ATOM 917 N N . ARG A 1 114 ? 8.526 -18.360 7.148 1.00 25.70 114 ARG A N 1
ATOM 918 C CA . ARG A 1 114 ? 9.969 -18.655 7.261 1.00 25.70 114 ARG A CA 1
ATOM 919 C C . ARG A 1 114 ? 10.545 -19.136 5.924 1.00 25.70 114 ARG A C 1
ATOM 921 O O . ARG A 1 114 ? 10.411 -20.310 5.588 1.00 25.70 114 ARG A O 1
ATOM 928 N N . THR A 1 115 ? 11.350 -18.309 5.275 1.00 26.03 115 THR A N 1
ATOM 929 C CA . THR A 1 115 ? 12.577 -18.776 4.620 1.00 26.03 115 THR A CA 1
ATOM 930 C C . THR A 1 115 ? 13.680 -18.766 5.680 1.00 26.03 115 THR A C 1
ATOM 932 O O . THR A 1 115 ? 13.835 -17.802 6.428 1.00 26.03 115 THR A O 1
ATOM 935 N N . LYS A 1 116 ? 14.386 -19.893 5.849 1.00 26.67 116 LYS A N 1
ATOM 936 C CA . LYS A 1 116 ? 15.511 -20.005 6.793 1.00 26.67 116 LYS A CA 1
ATOM 937 C C . LYS A 1 116 ? 16.529 -18.887 6.511 1.00 26.67 116 LYS A C 1
ATOM 939 O O . LYS A 1 116 ? 16.770 -18.588 5.350 1.00 26.67 116 LYS A O 1
ATOM 944 N N . TYR A 1 117 ? 17.142 -18.382 7.584 1.00 28.38 117 TYR A N 1
ATOM 945 C CA . TYR A 1 117 ? 18.192 -17.350 7.657 1.00 28.38 117 TYR A CA 1
ATOM 946 C C . TYR A 1 117 ? 17.734 -15.891 7.787 1.00 28.38 117 TYR A C 1
ATOM 948 O O . TYR A 1 117 ? 17.966 -15.098 6.893 1.00 28.38 117 TYR A O 1
ATOM 956 N N . VAL A 1 118 ? 17.252 -15.507 8.976 1.00 30.94 118 VAL A N 1
ATOM 957 C CA . VAL A 1 118 ? 17.755 -14.294 9.652 1.00 30.94 118 VAL A CA 1
ATOM 958 C C . VAL A 1 118 ? 17.783 -14.579 11.156 1.00 30.94 118 VAL A C 1
ATOM 960 O O . VAL A 1 118 ? 16.748 -14.747 11.799 1.00 30.94 118 VAL A O 1
ATOM 963 N N . SER A 1 119 ? 18.985 -14.725 11.706 1.00 26.58 119 SER A N 1
ATOM 964 C CA . SER A 1 119 ? 19.245 -14.777 13.144 1.00 26.58 119 SER A CA 1
ATOM 965 C C . SER A 1 119 ? 18.933 -13.421 13.780 1.00 26.58 119 SER A C 1
ATOM 967 O O . SER A 1 119 ? 19.462 -12.415 13.319 1.00 26.58 119 SER A O 1
ATOM 969 N N . SER A 1 120 ? 18.092 -13.444 14.818 1.00 29.67 120 SER A N 1
ATOM 970 C CA . SER A 1 120 ? 18.021 -12.504 15.950 1.00 29.67 120 SER A CA 1
ATOM 971 C C . SER A 1 120 ? 18.710 -11.148 15.765 1.00 29.67 120 SER A C 1
ATOM 973 O O . SER A 1 120 ? 19.917 -11.124 15.962 1.00 29.67 120 SER A O 1
ATOM 975 N N . TRP A 1 121 ? 17.955 -10.072 15.492 1.00 38.03 121 TRP A N 1
ATOM 976 C CA . TRP A 1 121 ? 18.140 -8.706 16.030 1.00 38.03 121 TRP A CA 1
ATOM 977 C C . TRP A 1 121 ? 16.850 -7.902 15.849 1.00 38.03 121 TRP A C 1
ATOM 979 O O . TRP A 1 121 ? 16.408 -7.765 14.686 1.00 38.03 121 TRP A O 1
#

Radius of gyration: 14.35 Å; chains: 1; bounding box: 37×28×37 Å

pLDDT: mean 83.85, std 19.93, range [25.7, 98.44]

Sequence (121 aa):
MNIKFLGGALYSYWPLDMNMPRNKKEDVERAIKNMRRLSKITEENDVTLGMEVLNCYETYMMNTCSEAIDFVKAVHSSQVNIMLGTFHMNIEENKYNSGYTASRSKIGAFPYWRTKYVSSW

=== Feature glossary ===
The record interleaves many kinds of information about one protein. Here is each kind framed as the question it answer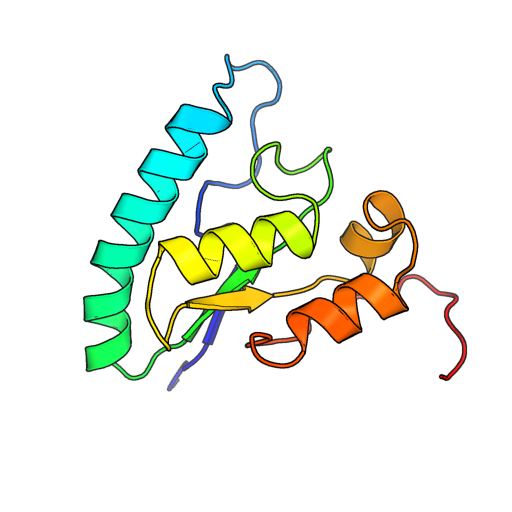s.

Q: Are the domains correctly placed relative to each other?
A: Predicted aligned error is AlphaFold's pairwise confidence. Unlike pLDDT (per-residue), PAE is per-residue-pair and captures whether two parts of the structure are correctly placed relative to each other. Units are ångströms of expected positional error.

Q: Which residues are in helices, strands, or loops?
A: Eight-state secondary structure (DSSP): H is the canonical α-helix, G the tighter 3₁₀-helix, I the wider π-helix; E/B are β-structure, T and S are turns and bends, and '-' is everything else. DSSP derives these from the pattern of main-chain N–H···O=C hydrogen bonds, not from the sequence.

Q: What if only a Cα trace is available?
A: P-SEA three-state annotation labels each residue as helix, strand, or coil based purely on the geometry of the Cα trace. It serves as a fallback when the full backbone (and thus DSSP) is un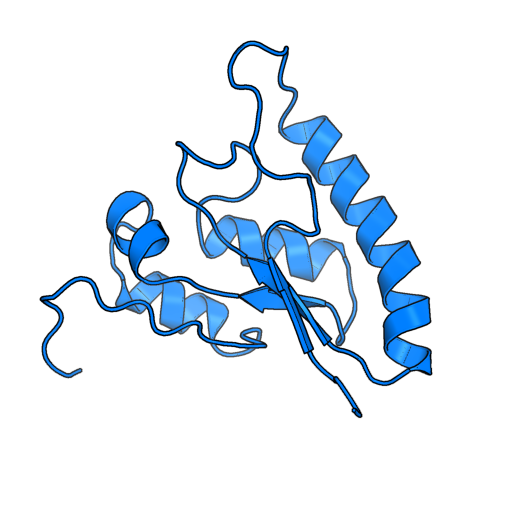available.

Q: What are the backbone torsion angles?
A: φ (phi) and ψ (psi) are the two rotatable backbone dihedrals per residue: φ is the C(i-1)–N–Cα–C torsion, ψ is the N–Cα–C–N(i+1) torsion, both in degrees on (−180°, 180°]. α-helical residues cluster near (−60°, −45°); β-strand residues near (−120°, +130°). A Ramachandran plot is simply a scatter of (φ, ψ) for every residue.

Q: What known structures does this most resemble?
A: Structural nearest neighbors (via Foldseek easy-search vs the PDB). Reported per hit: target PDB id, E-value, and alignment TM-score. A TM-score above ~0.5 is the conventional threshold for 'same fold'.

Q: What family and function is it annotated with?
A: Database cross-references. InterPro integrates a dozen domain/family signature databases into unified entries with residue-range hits. GO terms attach function/process/location labels with evidence codes. CATH codes position the fold in a four-level structural taxonomy. Organism is the NCBI-taxonomy species name.

Q: Which residues are buried vs exposed?
A: Solvent accessibility: the surface area of each residue that a 1.4 Å water probe can touch, in Å². When only backbone atoms are present the absolute values are lower than full-atom SASA (side chains contribute most of the area) and are flagged as backbone-only.

Q: What do the diagnostic plots show?
A: Three diagnostic plots accompany the record. The Cα contact map visualizes the tertiary structure as a 2D adjacency matrix (8 Å cutoff, sequence-local contacts suppressed). The Ramachandran plot shows the distribution of backbone (φ, ψ) torsions, with points in the α and β basins reflecting secondary structure content. The PAE plot shows AlphaFold's inter-residue confidence as a color matrix.

Q: What is the amino-acid chain?
A: The amino-acid sequence is the protein's primary structure: the linear order of residues from the N-terminus to the C-terminus, written in one-letter code. Everything else here — the 3D coordinates, the secondary structure, the domain annotations — is ultimately a consequence of this string.

Q: What do the rendered images show?
A: The six renders are orthographic views along the three Cartesian axes in both directions. Representation (cartoon, sticks, or surface) and color scheme (sequence-rainbow or by-chain) vary across proteins so the training set covers all the common visualization conventions.

Q: Where is each backbone atom in 3D?
A: The mmCIF table is the protein's shape written out atom by atom. For each backbone N, Cα, C, and carbonyl O, it records an (x, y, z) coordinate triple in Å plus the residue type, chain letter, and residue number.

Q: How mobile is each atom in the crystal?
A: For experimental (PDB) structures, the B-factor (temperature factor) quantifies the positional spread of each atom in the crystal — a combination of thermal vibration and static disorder — in units of Å². High B-factors mark flexible loops or poorly resolved regions; low B-factors mark the rigid, well-ordered core.

Q: How big and how compact is the whole molecule?
A: Three whole-structure scalars: the radius of gyration (RMS distance of Cα from centroid, in Å), the count of Cα–Cα contacts (pairs closer than 8 Å and separated by more than four residues in sequence — i.e. tertiary, not local, contacts), and the bounding-box dimensions. Together they distinguish compact globular folds from extended fibres or disordered chains.

Q: What does the local fold look like, residue by residue?
A: A 3Di character summarizes, for each residue, the relative orientation of the Cα frame of its nearest spatial neighbor. Because it encodes fold topology rather than chemistry, 3Di alignments detect remote structural similarity that sequence alignment misses.

Q: How confident is the AlphaFold model at each residue?
A: For AlphaFold models, the B-factor field carries pLDDT — the model's own estimate of local accuracy on a 0–100 scale. Regions with pLDDT<50 should be treated as essentially unmodeled; they often correspond to intrinsically disordered segments.